Protein AF-A0A848XNM7-F1 (afdb_monomer_lite)

Sequence (64 aa):
MRAGPTYQTREPVDFVVIGSGAGGGVMAKQLSEAGFQVVVLEQGPYIRPEEFVHDEYRIWLHSL

pLDDT: mean 86.82, std 12.56, range [53.34, 98.62]

Secondary structure (DSSP, 8-state):
--------TT---SEEEE--SHHHHHHHHHHHHTT--EEEE-SS----GGG--S-HHHHHHTT-

Structure (mmCIF, N/CA/C/O backbone):
data_AF-A0A848XNM7-F1
#
_entry.id   AF-A0A848XNM7-F1
#
loop_
_atom_site.group_PDB
_atom_site.id
_atom_site.type_symbol
_atom_site.label_atom_id
_atom_site.label_alt_id
_atom_site.label_comp_id
_atom_site.label_asym_id
_atom_site.label_entity_id
_atom_site.label_seq_id
_atom_site.pdbx_PDB_ins_code
_atom_site.Cartn_x
_atom_site.Cartn_y
_atom_site.Cartn_z
_atom_site.occupancy
_atom_site.B_iso_or_equiv
_atom_site.auth_seq_id
_atom_site.auth_comp_id
_atom_site.auth_asym_id
_atom_site.auth_atom_id
_atom_site.pdbx_PDB_model_num
ATOM 1 N N . MET A 1 1 ? 1.718 -20.806 -10.867 1.00 55.06 1 MET A N 1
ATOM 2 C CA . MET A 1 1 ? 1.180 -20.088 -9.691 1.00 55.06 1 MET A CA 1
ATOM 3 C C . MET A 1 1 ? 1.001 -21.077 -8.550 1.00 55.06 1 MET A C 1
ATOM 5 O O . MET A 1 1 ? 0.254 -22.029 -8.720 1.00 55.06 1 MET A O 1
ATOM 9 N N . ARG A 1 2 ? 1.695 -20.913 -7.416 1.00 53.34 2 ARG A N 1
ATOM 10 C CA . ARG A 1 2 ? 1.234 -21.555 -6.174 1.00 53.34 2 ARG A CA 1
ATOM 11 C C . ARG A 1 2 ? 0.049 -20.731 -5.682 1.00 53.34 2 ARG A C 1
ATOM 13 O O . ARG A 1 2 ? 0.151 -19.508 -5.705 1.00 53.34 2 ARG A O 1
ATOM 20 N N . ALA A 1 3 ? -1.055 -21.377 -5.314 1.00 62.75 3 ALA A N 1
ATOM 21 C CA . ALA A 1 3 ? -2.179 -20.682 -4.703 1.00 62.75 3 ALA A CA 1
ATOM 22 C C . ALA A 1 3 ? -1.659 -19.986 -3.440 1.00 62.75 3 ALA A C 1
ATOM 24 O O . ALA A 1 3 ? -1.178 -20.648 -2.519 1.00 62.75 3 ALA A O 1
ATOM 25 N N . GLY A 1 4 ? -1.638 -18.654 -3.462 1.00 67.12 4 GLY A N 1
ATOM 26 C CA . GLY A 1 4 ? 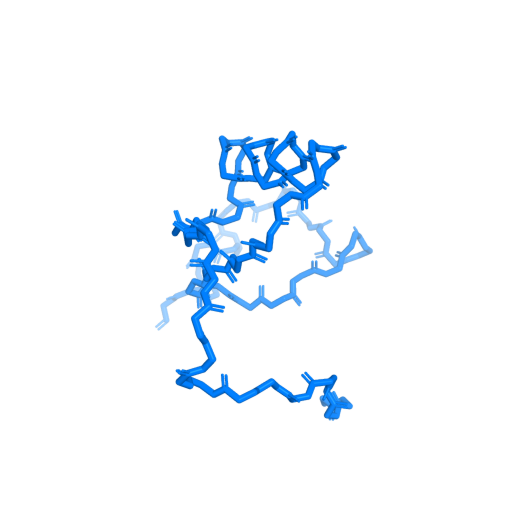-1.331 -17.864 -2.280 1.00 67.12 4 GLY A CA 1
ATOM 27 C C . GLY A 1 4 ? -2.421 -18.042 -1.220 1.00 67.12 4 GLY A C 1
ATOM 28 O O . GLY A 1 4 ? -3.431 -18.705 -1.475 1.00 67.12 4 GLY A O 1
ATOM 29 N N . PRO A 1 5 ? -2.241 -17.450 -0.032 1.00 76.75 5 PRO A N 1
ATOM 30 C CA . PRO A 1 5 ? -3.332 -17.351 0.925 1.00 76.75 5 PRO A CA 1
ATOM 31 C C . PRO A 1 5 ? -4.546 -16.694 0.255 1.00 76.75 5 PRO A C 1
ATOM 33 O O . PRO A 1 5 ? -4.428 -15.666 -0.413 1.00 76.75 5 PRO A O 1
ATOM 36 N N . THR A 1 6 ? -5.708 -17.322 0.405 1.00 79.38 6 THR A N 1
ATOM 37 C CA . THR A 1 6 ? -6.995 -16.780 -0.035 1.00 79.38 6 THR A CA 1
ATOM 38 C C . THR A 1 6 ? -7.689 -16.136 1.152 1.00 79.38 6 THR A C 1
ATOM 40 O O . THR A 1 6 ? -7.794 -16.761 2.207 1.00 79.38 6 THR A O 1
ATOM 43 N N . TYR A 1 7 ? -8.201 -14.927 0.963 1.00 83.12 7 TYR A N 1
ATOM 44 C CA . TYR A 1 7 ? -8.924 -14.178 1.989 1.00 83.12 7 TYR A CA 1
ATOM 45 C C . TYR A 1 7 ? -10.416 -14.116 1.657 1.00 83.12 7 TYR A C 1
ATOM 47 O O . TYR A 1 7 ? -10.809 -14.225 0.490 1.00 83.12 7 TYR A O 1
ATOM 55 N N . GLN A 1 8 ? -11.260 -13.946 2.677 1.00 88.81 8 GLN A N 1
ATOM 56 C CA . GLN A 1 8 ? -12.693 -13.757 2.473 1.00 88.81 8 GLN A CA 1
ATOM 57 C C . GLN A 1 8 ? -12.936 -12.399 1.806 1.00 88.81 8 GLN A C 1
ATOM 59 O O . GLN A 1 8 ? -12.644 -11.350 2.365 1.00 88.81 8 GLN A O 1
ATOM 64 N N . THR A 1 9 ? -13.521 -12.399 0.608 1.00 89.19 9 THR A N 1
ATOM 65 C CA . THR A 1 9 ? -13.696 -11.179 -0.214 1.00 89.19 9 THR A CA 1
ATOM 66 C C . THR A 1 9 ? -14.698 -10.167 0.348 1.00 89.19 9 THR A C 1
ATOM 68 O O . THR A 1 9 ? -14.859 -9.084 -0.207 1.00 89.19 9 THR A O 1
ATOM 71 N N . ARG A 1 10 ? -15.402 -10.527 1.425 1.00 90.50 10 ARG A N 1
ATOM 72 C CA . ARG A 1 10 ? -16.383 -9.684 2.123 1.00 90.50 10 ARG A CA 1
ATOM 73 C C . ARG A 1 10 ? -15.991 -9.378 3.565 1.00 90.50 10 ARG A C 1
ATOM 75 O O . ARG A 1 10 ? -16.814 -8.859 4.312 1.00 90.50 10 ARG A O 1
ATOM 82 N N . GLU A 1 11 ? -14.777 -9.736 3.965 1.00 91.62 11 GLU A N 1
ATOM 83 C CA . GLU A 1 11 ? -14.256 -9.361 5.273 1.00 91.62 11 GLU A CA 1
ATOM 84 C C . GLU A 1 11 ? -14.015 -7.842 5.305 1.00 91.62 11 GLU A C 1
ATOM 86 O O . GLU A 1 11 ? -13.357 -7.319 4.400 1.00 91.62 11 GLU A O 1
ATOM 91 N N . PRO A 1 12 ? -14.585 -7.109 6.280 1.00 94.56 12 PRO A N 1
ATOM 92 C CA . PRO A 1 12 ? -14.293 -5.693 6.451 1.00 94.56 12 PRO A CA 1
ATOM 93 C C . PRO A 1 12 ? -12.812 -5.474 6.761 1.00 94.56 12 PRO A C 1
ATO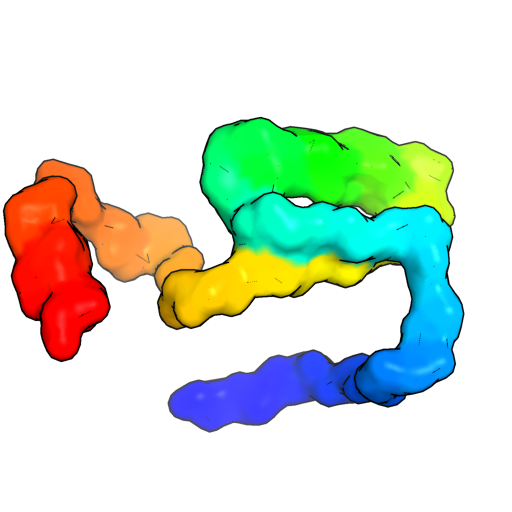M 95 O O . PRO A 1 12 ? -12.211 -6.250 7.497 1.00 94.56 12 PRO A O 1
ATOM 98 N N . VAL A 1 13 ? -12.254 -4.390 6.232 1.00 96.25 13 VAL A N 1
ATOM 99 C CA . VAL A 1 13 ? -10.897 -3.923 6.529 1.00 96.25 13 VAL A CA 1
ATOM 100 C C . VAL A 1 13 ? -10.931 -2.420 6.767 1.00 96.25 13 VAL A C 1
ATOM 102 O O . VAL A 1 13 ? -11.856 -1.744 6.311 1.00 96.25 13 VAL A O 1
ATOM 105 N N . ASP A 1 14 ? -9.926 -1.890 7.456 1.00 98.12 14 ASP A N 1
ATOM 106 C CA . ASP A 1 14 ? -9.860 -0.461 7.765 1.00 98.12 14 ASP A CA 1
ATOM 107 C C . ASP A 1 14 ? -9.550 0.370 6.513 1.00 98.12 14 ASP A C 1
ATOM 109 O O . ASP A 1 14 ? -10.110 1.450 6.321 1.00 98.12 14 ASP A O 1
ATOM 113 N N . PHE A 1 15 ? -8.676 -0.142 5.634 1.00 97.94 15 PHE A N 1
ATOM 114 C CA . PHE A 1 15 ? -8.249 0.565 4.427 1.00 97.94 15 PHE A CA 1
ATOM 115 C C . PHE A 1 15 ? -8.088 -0.351 3.212 1.00 97.94 15 PHE A C 1
ATOM 117 O O . PHE A 1 15 ? -7.583 -1.472 3.298 1.00 97.94 15 PHE A O 1
ATOM 124 N N . VAL A 1 16 ? -8.438 0.190 2.042 1.00 96.75 16 VAL A N 1
ATOM 125 C CA . VAL A 1 16 ? -8.122 -0.393 0.734 1.00 96.75 16 VAL A CA 1
ATOM 126 C C . VAL A 1 16 ? -7.263 0.596 -0.048 1.00 96.75 16 VAL A 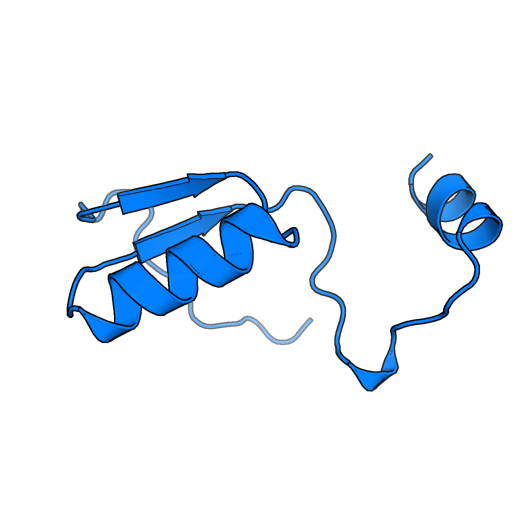C 1
ATOM 128 O O . VAL A 1 16 ? -7.678 1.726 -0.300 1.00 96.75 16 VAL A O 1
ATOM 131 N N . VAL A 1 17 ? -6.066 0.168 -0.443 1.00 97.81 17 VAL A N 1
ATOM 132 C CA . VAL A 1 17 ? -5.139 0.932 -1.282 1.00 97.81 17 VAL A CA 1
ATOM 133 C C . VAL A 1 17 ? -5.225 0.405 -2.711 1.00 97.81 17 VAL A C 1
ATOM 135 O O . VAL A 1 17 ? -5.006 -0.780 -2.958 1.00 97.81 17 VAL A O 1
ATOM 138 N N . ILE A 1 18 ? -5.542 1.283 -3.661 1.00 97.12 18 ILE A N 1
ATOM 139 C CA . ILE A 1 18 ? -5.603 0.945 -5.087 1.00 97.12 18 ILE A CA 1
ATOM 140 C C . ILE A 1 18 ? -4.295 1.381 -5.753 1.00 97.12 18 ILE A C 1
ATOM 142 O O . ILE A 1 18 ? -3.984 2.570 -5.795 1.00 97.12 18 ILE A O 1
ATOM 146 N N . GLY A 1 19 ? -3.547 0.410 -6.270 1.00 96.31 19 GLY A N 1
ATOM 147 C CA . GLY A 1 19 ? -2.229 0.562 -6.878 1.00 96.31 19 GLY A CA 1
ATOM 148 C C . GLY A 1 19 ? -1.083 0.298 -5.896 1.00 96.31 19 GLY A C 1
ATOM 149 O O . GLY A 1 19 ? -1.039 0.878 -4.812 1.00 96.31 19 GLY A O 1
ATOM 150 N N . SER A 1 20 ? -0.111 -0.532 -6.284 1.00 95.44 20 SER A N 1
ATOM 151 C CA . SER A 1 20 ? 1.091 -0.852 -5.493 1.00 95.44 20 SER A CA 1
ATOM 152 C C . SER A 1 20 ? 2.348 -0.101 -5.953 1.00 95.44 20 SER A C 1
ATOM 154 O O . SER A 1 20 ? 3.468 -0.522 -5.667 1.00 95.44 20 SER A O 1
ATOM 156 N N . GLY A 1 21 ? 2.176 1.005 -6.684 1.00 93.12 21 GLY A N 1
ATOM 157 C CA . GLY A 1 21 ? 3.269 1.891 -7.091 1.00 93.12 21 GLY A CA 1
ATOM 158 C C . GLY A 1 21 ? 3.903 2.652 -5.916 1.00 93.12 21 GLY A C 1
ATOM 159 O O . GLY A 1 21 ? 3.560 2.439 -4.753 1.00 93.12 21 GLY A O 1
ATOM 160 N N . ALA A 1 22 ? 4.803 3.594 -6.219 1.00 95.00 22 ALA A N 1
ATOM 161 C CA . ALA A 1 22 ? 5.617 4.295 -5.215 1.00 95.00 22 ALA A CA 1
ATOM 162 C C . ALA A 1 22 ? 4.806 4.922 -4.062 1.00 95.00 22 ALA A C 1
ATOM 164 O O . ALA A 1 22 ? 5.205 4.826 -2.905 1.00 95.00 22 ALA A O 1
ATOM 165 N N . GLY A 1 23 ? 3.650 5.525 -4.355 1.00 97.00 23 GLY A N 1
ATOM 166 C CA . GLY A 1 23 ? 2.775 6.090 -3.323 1.00 97.00 23 GLY A CA 1
ATOM 167 C C . GLY A 1 23 ? 1.981 5.029 -2.556 1.00 97.00 23 GLY A C 1
ATOM 168 O O . GLY A 1 23 ? 1.963 5.030 -1.326 1.00 97.00 23 GLY A O 1
ATOM 169 N N . GLY A 1 24 ? 1.346 4.102 -3.278 1.00 97.69 24 GLY A N 1
ATOM 170 C CA . GLY A 1 24 ? 0.474 3.089 -2.683 1.00 97.69 24 GLY A CA 1
ATOM 171 C C . GLY A 1 24 ? 1.223 2.115 -1.776 1.00 97.69 24 GLY A C 1
ATOM 172 O O . GLY A 1 24 ? 0.777 1.848 -0.662 1.00 97.69 24 GLY A O 1
ATOM 173 N N . GLY A 1 25 ? 2.411 1.663 -2.189 1.00 96.94 25 GLY A N 1
ATOM 174 C CA . GLY A 1 25 ? 3.252 0.787 -1.372 1.00 96.94 25 GLY A CA 1
ATOM 175 C C . GLY A 1 25 ? 3.709 1.445 -0.066 1.00 96.94 25 GLY A C 1
ATOM 176 O O . GLY A 1 25 ? 3.652 0.824 0.996 1.00 96.94 25 GLY A O 1
ATOM 177 N N . VAL A 1 26 ? 4.099 2.724 -0.116 1.00 97.81 26 VAL A N 1
ATOM 178 C CA . VAL A 1 26 ? 4.486 3.483 1.085 1.00 97.81 26 VAL A CA 1
ATOM 179 C C . VAL A 1 26 ? 3.298 3.638 2.033 1.00 97.81 26 VAL A C 1
ATOM 181 O O . VAL A 1 26 ? 3.435 3.363 3.224 1.00 97.81 26 VAL A O 1
ATOM 184 N N . MET A 1 27 ? 2.123 4.009 1.516 1.00 98.19 27 MET A N 1
ATOM 185 C CA . MET A 1 27 ? 0.910 4.127 2.329 1.00 98.19 27 MET A CA 1
ATOM 186 C C . MET A 1 27 ? 0.516 2.798 2.971 1.00 98.19 27 MET A C 1
ATOM 188 O O . MET A 1 27 ? 0.256 2.756 4.173 1.00 98.19 27 MET A O 1
ATOM 192 N N . ALA A 1 28 ? 0.531 1.707 2.203 1.00 98.25 28 ALA A N 1
ATOM 193 C CA . ALA A 1 28 ? 0.223 0.377 2.713 1.00 98.25 28 ALA A CA 1
ATOM 194 C C . ALA A 1 28 ? 1.163 -0.020 3.859 1.00 98.25 28 ALA A C 1
ATOM 196 O O . ALA A 1 28 ? 0.692 -0.489 4.895 1.00 98.25 28 ALA A O 1
ATOM 197 N N . LYS A 1 29 ? 2.473 0.240 3.723 1.00 98.06 29 LYS A N 1
ATOM 198 C CA . LYS A 1 29 ? 3.455 0.022 4.795 1.00 98.06 29 LYS A CA 1
ATOM 199 C C . LYS A 1 29 ? 3.102 0.821 6.047 1.00 98.06 29 LYS A C 1
ATOM 201 O O . LYS A 1 29 ? 3.007 0.239 7.120 1.00 98.06 29 LYS A O 1
ATOM 206 N N . GLN A 1 30 ? 2.917 2.136 5.918 1.00 98.50 30 GLN A N 1
ATOM 207 C CA . GLN A 1 30 ? 2.674 3.007 7.073 1.00 98.50 30 GLN A CA 1
ATOM 208 C C . GLN A 1 30 ? 1.380 2.651 7.814 1.00 98.50 30 GLN A C 1
ATOM 210 O O . GLN A 1 30 ? 1.380 2.573 9.039 1.00 98.50 30 GLN A O 1
ATOM 215 N N . LEU A 1 31 ? 0.295 2.377 7.085 1.00 98.56 31 LEU A N 1
ATOM 216 C CA . LEU A 1 31 ? -0.983 1.978 7.680 1.00 98.56 31 LEU A CA 1
ATOM 217 C C . LEU A 1 31 ? -0.895 0.604 8.360 1.00 98.56 31 LEU A C 1
ATOM 219 O O . LEU A 1 31 ? -1.412 0.432 9.462 1.00 98.56 31 LEU A O 1
ATOM 223 N N . SER A 1 32 ? -0.191 -0.351 7.747 1.00 98.31 32 SER A N 1
ATOM 224 C CA . SER A 1 32 ? -0.001 -1.684 8.335 1.00 98.31 32 SER A CA 1
ATOM 225 C C . SER A 1 32 ? 0.865 -1.630 9.599 1.00 98.31 32 SER A C 1
ATOM 227 O O . SER A 1 32 ? 0.542 -2.267 10.596 1.00 98.31 32 SER A O 1
ATOM 229 N N . GLU A 1 33 ? 1.945 -0.839 9.595 1.00 98.62 33 GLU A N 1
ATOM 230 C CA . GLU A 1 33 ? 2.803 -0.623 10.774 1.00 98.62 33 GLU A CA 1
ATOM 231 C C . GLU A 1 33 ? 2.061 0.074 11.922 1.00 98.62 33 GLU A C 1
ATOM 233 O O . GLU A 1 33 ? 2.381 -0.151 13.087 1.00 98.62 33 GLU A O 1
ATOM 238 N N . ALA A 1 34 ? 1.042 0.878 11.608 1.00 98.56 34 ALA A N 1
ATOM 239 C CA . ALA A 1 34 ? 0.151 1.483 12.594 1.00 98.56 34 ALA A CA 1
ATOM 240 C C . ALA A 1 34 ? -0.897 0.502 13.167 1.00 98.56 34 ALA A C 1
ATOM 242 O O . ALA A 1 34 ? -1.643 0.878 14.069 1.00 98.56 34 ALA A O 1
ATOM 243 N N . GLY A 1 35 ? -0.943 -0.746 12.684 1.00 98.38 35 GLY A N 1
ATOM 244 C CA . GLY A 1 35 ? -1.810 -1.808 13.205 1.00 98.38 35 GLY A CA 1
ATOM 245 C C . GLY A 1 35 ? -3.172 -1.936 12.520 1.00 98.38 35 GLY A C 1
ATOM 246 O O . GLY A 1 35 ? -4.011 -2.690 13.008 1.00 98.38 35 GLY A O 1
ATOM 247 N N . PHE A 1 36 ? -3.401 -1.234 11.409 1.00 98.50 36 PHE A N 1
ATOM 248 C CA . PHE A 1 36 ? -4.645 -1.343 10.647 1.00 98.50 36 PHE A CA 1
ATOM 249 C C . PHE A 1 36 ? -4.667 -2.578 9.741 1.00 98.50 36 PHE A C 1
ATOM 251 O O . PHE A 1 36 ? -3.634 -3.020 9.232 1.00 98.50 36 PHE A O 1
ATOM 258 N N . GLN A 1 37 ? -5.864 -3.098 9.474 1.00 96.88 37 GLN A N 1
ATOM 259 C CA . GLN A 1 37 ? -6.086 -4.086 8.423 1.00 96.88 37 GLN A CA 1
ATOM 260 C C . GLN A 1 37 ? -6.126 -3.383 7.062 1.00 96.88 37 GLN A C 1
ATOM 262 O O . GLN A 1 37 ? -6.998 -2.553 6.799 1.00 96.88 37 GLN A O 1
ATOM 267 N N . VAL A 1 38 ? -5.174 -3.719 6.188 1.00 97.12 38 VAL A N 1
ATOM 268 C CA . VAL A 1 38 ? -4.994 -3.052 4.894 1.00 97.12 38 VAL A CA 1
ATOM 269 C C . VAL A 1 38 ? -4.996 -4.071 3.763 1.00 97.12 38 VAL A C 1
ATOM 271 O O . VAL A 1 38 ? -4.248 -5.047 3.788 1.00 97.12 38 VAL A O 1
ATOM 274 N N . VAL A 1 39 ? -5.798 -3.807 2.733 1.00 95.94 39 VAL A N 1
ATOM 275 C CA . VAL A 1 39 ? -5.775 -4.547 1.463 1.00 95.94 39 VAL A CA 1
ATOM 276 C C . VAL A 1 39 ? -5.171 -3.667 0.378 1.00 95.94 39 VAL A C 1
ATOM 278 O O . VAL A 1 39 ? -5.535 -2.501 0.251 1.00 95.94 39 VAL A O 1
ATOM 281 N N . VAL A 1 40 ? -4.275 -4.230 -0.434 1.00 95.50 40 VAL A N 1
ATOM 282 C CA . VAL A 1 40 ? -3.730 -3.573 -1.631 1.00 95.50 40 VAL A CA 1
ATOM 283 C C . VAL A 1 40 ? -4.245 -4.298 -2.867 1.00 95.50 40 VAL A C 1
ATOM 285 O O . VAL A 1 40 ? -4.123 -5.519 -2.960 1.00 95.50 40 VAL A O 1
ATOM 288 N N . LEU A 1 41 ? -4.810 -3.552 -3.814 1.00 94.50 41 LEU A N 1
ATOM 289 C CA . LEU A 1 41 ? -5.254 -4.068 -5.107 1.00 94.50 41 LEU A CA 1
ATOM 290 C C . LEU A 1 41 ? -4.377 -3.484 -6.209 1.00 94.50 41 LEU A C 1
ATOM 292 O O . LEU A 1 41 ? -4.236 -2.270 -6.300 1.00 94.50 41 LEU A O 1
ATOM 296 N N . GLU A 1 42 ? -3.822 -4.339 -7.058 1.00 94.44 42 GLU A N 1
ATOM 297 C CA . GLU A 1 42 ? -3.001 -3.953 -8.205 1.00 94.44 42 GLU A CA 1
ATOM 298 C C . GLU A 1 42 ? -3.534 -4.667 -9.450 1.00 94.44 42 GLU A C 1
ATOM 300 O O . GLU A 1 42 ? -3.908 -5.839 -9.383 1.00 94.44 42 GLU A O 1
ATOM 305 N N . GLN A 1 43 ? -3.618 -3.946 -10.570 1.00 93.69 43 GLN A N 1
ATOM 306 C CA . GLN A 1 43 ? -4.058 -4.515 -11.844 1.00 93.69 43 GLN A CA 1
ATOM 307 C C . GLN A 1 43 ? -2.955 -5.393 -12.448 1.00 93.69 43 GLN A C 1
ATOM 309 O O . GLN A 1 43 ? -3.242 -6.411 -13.081 1.00 93.69 43 GLN A O 1
ATOM 314 N N . GLY A 1 44 ? -1.699 -4.970 -12.283 1.00 88.69 44 GLY A N 1
ATOM 315 C CA . GLY A 1 44 ? -0.529 -5.662 -12.802 1.00 88.69 44 GLY A CA 1
ATOM 316 C C . GLY A 1 44 ? -0.263 -7.026 -12.148 1.00 88.69 44 GLY A C 1
ATOM 317 O O . GLY A 1 44 ? -0.766 -7.331 -11.063 1.00 88.69 44 GLY A O 1
ATOM 318 N N . PRO A 1 45 ? 0.550 -7.877 -12.800 1.00 86.94 45 PRO A N 1
ATOM 319 C CA . PRO A 1 45 ? 0.980 -9.142 -12.220 1.00 86.94 45 PRO A CA 1
ATOM 320 C C . PRO A 1 45 ? 1.841 -8.917 -10.971 1.00 86.94 45 PRO A C 1
ATOM 322 O O . PRO A 1 45 ? 2.507 -7.895 -10.815 1.00 86.94 45 PRO A O 1
ATOM 325 N N . TYR A 1 46 ? 1.887 -9.922 -10.098 1.00 85.56 46 TYR A N 1
ATOM 326 C CA . TYR A 1 46 ? 2.827 -9.926 -8.983 1.00 85.56 46 TYR A CA 1
ATOM 327 C C . TYR A 1 46 ? 4.251 -10.167 -9.499 1.00 85.56 46 TYR A C 1
ATOM 329 O O . TYR A 1 46 ? 4.597 -11.300 -9.834 1.00 85.56 46 TYR A O 1
ATOM 337 N N . ILE A 1 47 ? 5.051 -9.101 -9.559 1.00 85.44 47 ILE A N 1
ATOM 338 C CA . ILE A 1 47 ? 6.454 -9.132 -9.984 1.00 85.44 47 ILE A CA 1
ATOM 339 C C . ILE A 1 47 ? 7.355 -9.260 -8.759 1.00 85.44 47 ILE A C 1
ATOM 341 O O . ILE A 1 47 ? 7.246 -8.490 -7.800 1.00 85.44 47 ILE A O 1
ATOM 345 N N . ARG A 1 48 ? 8.262 -10.234 -8.786 1.00 85.06 48 ARG A N 1
ATOM 346 C CA . ARG A 1 48 ? 9.259 -10.412 -7.724 1.00 85.06 48 ARG A CA 1
ATOM 347 C C . ARG A 1 48 ? 10.479 -9.521 -7.945 1.00 85.06 48 ARG A C 1
ATOM 349 O O . ARG A 1 48 ? 10.772 -9.197 -9.093 1.00 85.06 48 ARG A O 1
ATOM 356 N N . PRO A 1 49 ? 11.240 -9.180 -6.888 1.00 85.06 49 PRO A N 1
ATOM 357 C CA . PRO A 1 49 ? 12.471 -8.397 -7.008 1.00 85.06 49 PRO A CA 1
ATOM 358 C C . PRO A 1 49 ? 13.425 -8.898 -8.102 1.00 85.06 49 PRO A C 1
ATOM 360 O O . PRO A 1 49 ? 14.017 -8.094 -8.813 1.00 85.06 49 PRO A O 1
ATOM 363 N N . GLU A 1 50 ? 13.534 -10.216 -8.285 1.00 86.75 50 GLU A N 1
ATOM 364 C CA . GLU A 1 50 ? 14.438 -10.831 -9.266 1.00 86.75 50 GLU A CA 1
ATOM 365 C C . GLU A 1 50 ? 13.929 -10.732 -10.714 1.00 86.75 50 GLU A C 1
ATOM 367 O O .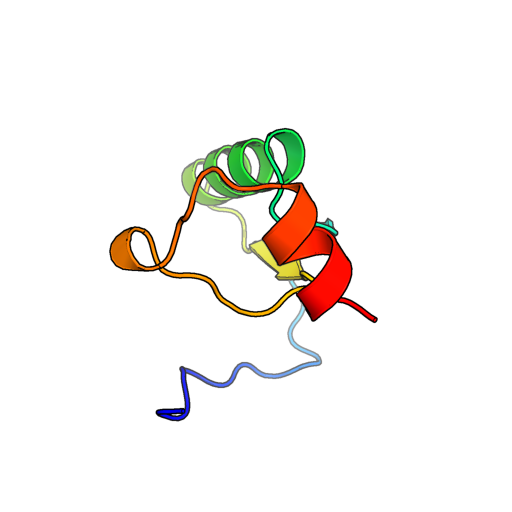 GLU A 1 50 ? 14.689 -10.935 -11.657 1.00 86.75 50 GLU A O 1
ATOM 372 N N . GLU A 1 51 ? 12.642 -10.438 -10.894 1.00 83.12 51 GLU A N 1
ATOM 373 C CA . GLU A 1 51 ? 11.975 -10.309 -12.191 1.00 83.12 51 GLU A CA 1
ATOM 374 C C . GLU A 1 51 ? 11.971 -8.854 -12.694 1.00 83.12 51 GLU A C 1
ATOM 376 O O . GLU A 1 51 ? 11.585 -8.600 -13.836 1.00 83.12 51 GLU A O 1
ATOM 381 N N . PHE A 1 52 ? 12.419 -7.892 -11.876 1.00 77.38 52 PHE A N 1
ATOM 382 C CA . PHE A 1 52 ? 12.510 -6.493 -12.288 1.00 77.38 52 PHE A CA 1
ATOM 383 C C . PHE A 1 52 ? 13.605 -6.296 -13.336 1.00 77.38 52 PHE A C 1
ATOM 385 O O . PHE A 1 52 ? 14.803 -6.380 -13.061 1.00 77.38 52 PHE A O 1
ATOM 392 N N . VAL A 1 53 ? 13.173 -5.949 -14.546 1.00 80.75 53 VAL A N 1
ATOM 393 C CA . VAL A 1 53 ? 14.040 -5.510 -15.638 1.00 80.75 53 VAL A CA 1
ATOM 394 C C . VAL A 1 53 ? 13.798 -4.020 -15.855 1.00 80.75 53 VAL A C 1
ATOM 396 O O . VAL A 1 53 ? 12.657 -3.602 -16.025 1.00 80.75 53 VAL A O 1
ATOM 399 N N . HIS A 1 54 ? 14.856 -3.210 -15.868 1.00 72.25 54 HIS A N 1
ATOM 400 C CA . HIS A 1 54 ? 14.761 -1.763 -16.107 1.00 72.25 54 HIS A CA 1
ATOM 401 C C . HIS A 1 54 ? 14.708 -1.465 -17.617 1.00 72.25 54 HIS A C 1
ATOM 403 O O . HIS A 1 54 ? 15.539 -0.736 -18.152 1.00 72.25 54 HIS A O 1
ATOM 409 N N . ASP A 1 55 ? 13.766 -2.102 -18.313 1.00 80.69 55 ASP A N 1
ATOM 410 C CA . ASP A 1 55 ? 13.483 -1.898 -19.736 1.00 80.69 55 ASP A CA 1
ATOM 411 C C . ASP A 1 55 ? 11.994 -1.588 -19.898 1.00 80.69 55 ASP A C 1
ATOM 413 O O . ASP A 1 55 ? 11.140 -2.473 -20.003 1.00 80.69 55 ASP A O 1
ATOM 417 N N . GLU A 1 56 ? 11.680 -0.298 -19.867 1.00 73.81 56 GLU A N 1
ATOM 418 C CA . GLU A 1 56 ? 10.299 0.179 -19.805 1.00 73.81 56 GLU A CA 1
ATOM 419 C C . GLU A 1 56 ? 9.543 -0.042 -21.122 1.00 73.81 56 GLU A C 1
ATOM 421 O O . GLU A 1 56 ? 8.339 -0.302 -21.108 1.00 73.81 56 GLU A O 1
ATOM 426 N N . TYR A 1 57 ? 10.248 -0.044 -22.261 1.00 75.94 57 TYR A N 1
ATOM 427 C CA . TYR A 1 57 ? 9.655 -0.354 -23.566 1.00 75.94 57 TYR A CA 1
ATOM 428 C C . TYR A 1 57 ? 9.199 -1.811 -23.637 1.00 75.94 57 TYR A C 1
ATOM 430 O O . TYR A 1 57 ? 8.107 -2.105 -24.130 1.00 75.94 57 TYR A O 1
ATOM 438 N N . ARG A 1 58 ? 10.014 -2.730 -23.110 1.00 71.75 58 ARG A N 1
ATOM 439 C CA . ARG A 1 58 ? 9.665 -4.150 -23.028 1.00 71.75 58 ARG A CA 1
ATOM 440 C C . ARG A 1 58 ? 8.475 -4.400 -22.105 1.00 71.75 58 ARG A C 1
ATOM 442 O O . ARG A 1 58 ? 7.627 -5.225 -22.438 1.00 71.75 58 ARG A O 1
ATOM 449 N N . ILE A 1 59 ? 8.404 -3.702 -20.970 1.00 71.44 59 ILE A N 1
ATOM 450 C CA . ILE A 1 59 ? 7.282 -3.816 -20.026 1.00 71.44 59 ILE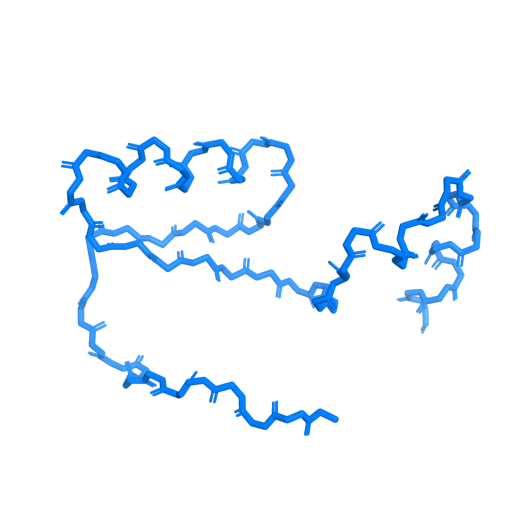 A CA 1
ATOM 451 C C . ILE A 1 59 ? 5.990 -3.305 -20.664 1.00 71.44 59 ILE A C 1
ATOM 453 O O . ILE A 1 59 ? 4.967 -3.983 -20.586 1.00 71.44 59 ILE A O 1
ATOM 457 N N . TRP A 1 60 ? 6.039 -2.158 -21.347 1.00 69.56 60 TRP A N 1
ATOM 458 C CA . TRP A 1 60 ? 4.864 -1.600 -22.013 1.00 69.56 60 TRP A CA 1
ATOM 459 C C . TRP A 1 60 ? 4.318 -2.547 -23.093 1.00 69.56 60 TRP A C 1
ATOM 461 O O . TRP A 1 60 ? 3.126 -2.847 -23.100 1.00 69.56 60 TRP A O 1
ATOM 471 N N . LEU A 1 61 ? 5.187 -3.119 -23.936 1.00 71.44 61 LEU A N 1
ATOM 472 C CA . LEU A 1 61 ? 4.794 -4.110 -24.951 1.00 71.44 61 LEU A CA 1
ATOM 473 C C . LEU A 1 61 ? 4.207 -5.403 -24.364 1.00 71.44 61 LEU A C 1
ATOM 475 O O . LEU A 1 61 ? 3.369 -6.024 -25.004 1.00 71.44 61 LEU A O 1
ATOM 479 N N . HIS A 1 62 ? 4.622 -5.807 -23.162 1.00 64.44 62 HIS A N 1
ATOM 480 C CA . HIS A 1 62 ? 4.064 -6.968 -22.459 1.00 64.44 62 HIS A CA 1
ATOM 481 C C . HIS A 1 62 ? 2.677 -6.715 -21.840 1.00 64.44 62 HIS A C 1
ATOM 483 O O . HIS A 1 62 ? 2.052 -7.666 -21.373 1.00 64.44 62 HIS A O 1
ATOM 489 N N . SER A 1 63 ? 2.231 -5.454 -21.791 1.00 62.41 63 SER A N 1
ATOM 490 C CA . SER A 1 63 ? 0.948 -5.039 -21.205 1.00 62.41 63 SER A CA 1
ATOM 491 C C . SER A 1 63 ? -0.175 -4.795 -22.225 1.00 62.41 63 SER A C 1
ATOM 493 O O . SER A 1 63 ? -1.303 -4.517 -21.815 1.00 62.41 63 SER A O 1
ATOM 495 N N . LEU A 1 64 ? 0.129 -4.915 -23.525 1.00 60.5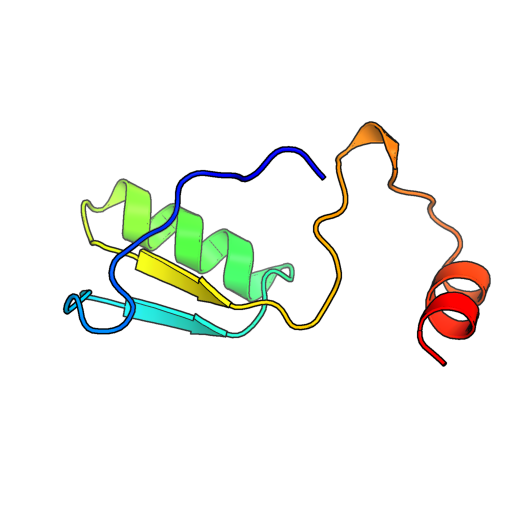9 64 LEU A N 1
ATOM 496 C CA . LEU A 1 64 ? -0.845 -5.004 -24.624 1.00 60.59 64 LEU A CA 1
ATOM 497 C C . LEU A 1 64 ? -1.293 -6.457 -24.832 1.00 60.59 64 LEU A C 1
ATOM 499 O O . LEU A 1 64 ? -2.476 -6.645 -25.192 1.00 60.59 64 LEU A O 1
#

Foldseek 3Di:
DPDDDDDDPPDDWPEEFEACPPVSVVVQVVCVVVPTGYHYDYPDDDADPVRDDPDVVVVVVVVD

Radius of gyration: 14.29 Å; chains: 1; bounding box: 31×28×38 Å